Protein AF-A0A971G7R6-F1 (afdb_monomer_lite)

Secondary structure (DSSP, 8-state):
--------GGGSHHHHHHHHHHHHHHHHHHHHTT-HHHHHHHHHHHHHHHTT--TT--HHHHHHHHHHHHHHHHHTSS----HHHHHHHHHHHHHHHHHHHHHHHH-SS---GGGHHHHHTT-------------GGGS--

pLDDT: mean 78.19, std 19.15, range [35.34, 96.12]

Structure (mmCIF, N/CA/C/O backbone):
data_AF-A0A971G7R6-F1
#
_entry.id   AF-A0A971G7R6-F1
#
loop_
_atom_site.group_PDB
_atom_site.id
_atom_site.type_symbol
_atom_site.label_atom_id
_atom_site.label_alt_id
_atom_site.label_comp_id
_atom_site.label_asym_id
_atom_site.label_entity_id
_atom_site.label_seq_id
_atom_site.pdbx_PDB_ins_code
_atom_site.Cartn_x
_atom_site.Cartn_y
_atom_site.Cartn_z
_atom_site.occupancy
_atom_site.B_iso_or_equiv
_atom_site.auth_seq_id
_atom_site.auth_comp_id
_atom_site.auth_asym_id
_atom_site.auth_atom_id
_atom_site.pdbx_PDB_model_num
ATOM 1 N N . MET A 1 1 ? 11.881 54.095 2.673 1.00 38.09 1 MET A N 1
ATOM 2 C CA . MET A 1 1 ? 12.118 53.173 1.547 1.00 38.09 1 MET A CA 1
ATOM 3 C C . MET A 1 1 ? 12.282 51.803 2.174 1.00 38.09 1 MET A C 1
ATOM 5 O O . MET A 1 1 ? 13.371 51.453 2.601 1.00 38.09 1 MET A O 1
ATOM 9 N N . GLU A 1 2 ? 11.153 51.138 2.407 1.00 35.34 2 GLU A N 1
ATOM 10 C CA . GLU A 1 2 ? 11.097 49.816 3.031 1.00 35.34 2 GLU A CA 1
ATOM 11 C C . GLU A 1 2 ? 11.341 48.767 1.947 1.00 35.34 2 GLU A C 1
ATOM 13 O O . GLU A 1 2 ? 10.645 48.747 0.932 1.00 35.34 2 GLU A O 1
ATOM 18 N N . LEU A 1 3 ? 12.357 47.931 2.144 1.00 42.44 3 LEU A N 1
ATOM 19 C CA . LEU A 1 3 ? 12.572 46.731 1.346 1.00 42.44 3 LEU A CA 1
ATOM 20 C C . LEU A 1 3 ? 11.575 45.679 1.838 1.00 42.44 3 LEU A C 1
ATOM 22 O O . LEU A 1 3 ? 11.798 45.048 2.869 1.00 42.44 3 LEU A O 1
ATOM 26 N N . ARG A 1 4 ? 10.454 45.524 1.126 1.00 39.72 4 ARG A N 1
ATOM 27 C CA . ARG A 1 4 ? 9.609 44.336 1.259 1.00 39.72 4 ARG A CA 1
ATOM 28 C C . ARG A 1 4 ? 10.367 43.163 0.651 1.00 39.72 4 ARG A C 1
ATOM 30 O O . ARG A 1 4 ? 10.591 43.128 -0.553 1.00 39.72 4 ARG A O 1
ATOM 37 N N . LEU A 1 5 ? 10.790 42.246 1.512 1.00 45.53 5 LEU A N 1
ATOM 38 C CA . LEU A 1 5 ? 11.120 40.885 1.120 1.00 45.53 5 LEU A CA 1
ATOM 39 C C . LEU A 1 5 ? 9.795 40.204 0.773 1.00 45.53 5 LEU A C 1
ATOM 41 O O . LEU A 1 5 ? 9.022 39.868 1.668 1.00 45.53 5 LEU A O 1
ATOM 45 N N . GLU A 1 6 ? 9.517 40.065 -0.519 1.00 43.91 6 GLU A N 1
ATOM 46 C CA . GLU A 1 6 ? 8.563 39.073 -1.005 1.00 43.91 6 GLU A CA 1
ATOM 47 C C . GLU A 1 6 ? 9.216 37.711 -0.746 1.00 43.91 6 GLU A C 1
ATOM 49 O O . GLU A 1 6 ? 10.177 37.319 -1.404 1.00 43.91 6 GLU A O 1
ATOM 54 N N . HIS A 1 7 ? 8.805 37.074 0.351 1.00 43.09 7 HIS A N 1
ATOM 55 C CA . HIS A 1 7 ? 9.089 35.669 0.595 1.00 43.09 7 HIS A CA 1
ATOM 56 C C . HIS A 1 7 ? 8.144 34.891 -0.320 1.00 43.09 7 HIS A C 1
ATOM 58 O O . HIS A 1 7 ? 6.938 34.865 -0.080 1.00 43.09 7 HIS A O 1
ATOM 64 N N . ASP A 1 8 ? 8.693 34.320 -1.389 1.00 41.25 8 ASP A N 1
ATOM 65 C CA . ASP A 1 8 ? 8.005 33.369 -2.258 1.00 41.25 8 ASP A CA 1
ATOM 66 C C . ASP A 1 8 ? 7.711 32.081 -1.467 1.00 41.25 8 ASP A C 1
ATOM 68 O O . ASP A 1 8 ? 8.463 31.106 -1.517 1.00 41.25 8 ASP A O 1
ATOM 72 N N . GLU A 1 9 ? 6.599 32.068 -0.727 1.00 43.38 9 GLU A N 1
ATOM 73 C CA . GLU A 1 9 ? 6.046 30.866 -0.078 1.00 43.38 9 GLU A CA 1
ATOM 74 C C . GLU A 1 9 ? 5.521 29.823 -1.093 1.00 43.38 9 GLU A C 1
ATOM 76 O O . GLU A 1 9 ? 5.118 28.728 -0.712 1.00 43.38 9 GLU A O 1
ATOM 81 N N . GLU A 1 10 ? 5.567 30.097 -2.402 1.00 40.62 10 GLU A N 1
ATOM 82 C CA . GLU A 1 10 ? 5.058 29.185 -3.440 1.00 40.62 10 GLU A CA 1
ATOM 83 C C . GLU A 1 10 ? 6.016 28.036 -3.820 1.00 40.62 10 GLU A C 1
ATOM 85 O O . GLU A 1 10 ? 5.651 27.168 -4.616 1.00 40.62 10 GLU A O 1
ATOM 90 N N . THR A 1 11 ? 7.226 27.963 -3.251 1.00 40.34 11 THR A N 1
ATOM 91 C CA . THR A 1 11 ? 8.252 27.015 -3.740 1.00 40.34 11 THR A CA 1
ATOM 92 C C . THR A 1 11 ? 8.300 25.667 -2.998 1.00 40.34 11 THR A C 1
ATOM 94 O O . THR A 1 11 ? 8.853 24.705 -3.528 1.00 40.34 11 THR A O 1
ATOM 97 N N . GLU A 1 12 ? 7.700 25.529 -1.810 1.00 43.38 12 GLU A N 1
ATOM 98 C CA . GLU A 1 12 ? 7.816 24.283 -1.018 1.00 43.38 12 GLU A CA 1
ATOM 99 C C . GLU A 1 12 ? 6.734 23.229 -1.310 1.00 43.38 12 GLU A C 1
ATOM 101 O O . GLU A 1 12 ? 6.965 22.035 -1.120 1.00 43.38 12 GLU A O 1
ATOM 106 N N . TRP A 1 13 ? 5.581 23.619 -1.859 1.00 42.72 13 TRP A N 1
ATOM 107 C CA . TRP A 1 13 ? 4.445 22.700 -2.043 1.00 42.72 13 TRP A CA 1
ATOM 108 C C . TRP A 1 13 ? 4.508 21.882 -3.346 1.00 42.72 13 TRP A C 1
ATOM 110 O O . TRP A 1 13 ? 3.858 20.844 -3.473 1.00 42.72 13 TRP A O 1
ATOM 120 N N . GLY A 1 14 ? 5.324 22.302 -4.318 1.00 40.09 14 GLY A N 1
ATOM 121 C CA . GLY A 1 14 ? 5.449 21.627 -5.616 1.00 40.09 14 GLY A CA 1
ATOM 122 C C . GLY A 1 14 ? 6.327 20.370 -5.599 1.00 40.09 14 GLY A C 1
ATOM 123 O O . GLY A 1 14 ? 6.053 19.421 -6.338 1.00 40.09 14 GLY A O 1
ATOM 124 N N . ALA A 1 15 ? 7.354 20.329 -4.742 1.00 44.84 15 ALA A N 1
ATOM 125 C CA . ALA A 1 15 ? 8.364 19.264 -4.738 1.00 44.84 15 ALA A CA 1
ATOM 126 C C . ALA A 1 15 ? 7.853 17.936 -4.147 1.00 44.84 15 ALA A C 1
ATOM 128 O O . ALA A 1 15 ? 8.213 16.864 -4.636 1.00 44.84 15 ALA A O 1
ATOM 129 N N . SER A 1 16 ? 6.962 17.994 -3.150 1.00 54.56 16 SER A N 1
ATOM 130 C CA . SER A 1 16 ? 6.336 16.798 -2.562 1.00 54.56 16 SER A CA 1
ATOM 131 C C . SER A 1 16 ? 5.410 16.083 -3.561 1.00 54.56 16 SER A C 1
ATOM 133 O O . SER A 1 16 ? 5.395 14.854 -3.640 1.00 54.56 16 SER A O 1
ATOM 135 N N . SER A 1 17 ? 4.731 16.844 -4.434 1.00 62.88 17 SER A N 1
ATOM 136 C CA . SER A 1 17 ? 3.746 16.312 -5.392 1.00 62.88 17 SER A CA 1
ATOM 137 C C . SER A 1 17 ? 4.314 15.338 -6.437 1.00 62.88 17 SER A C 1
ATOM 139 O O . SER A 1 17 ? 3.551 14.601 -7.065 1.00 62.88 17 SER A O 1
ATOM 141 N N . GLN A 1 18 ? 5.639 15.310 -6.624 1.00 82.19 18 GLN A N 1
ATOM 142 C CA . GLN A 1 18 ? 6.327 14.443 -7.590 1.00 82.19 18 GLN A CA 1
ATOM 143 C C . GLN A 1 18 ? 7.208 13.376 -6.928 1.00 82.19 18 GLN A C 1
ATOM 145 O O . GLN A 1 18 ? 7.702 12.485 -7.618 1.00 82.19 18 GLN A O 1
ATOM 150 N N . LEU A 1 19 ? 7.384 13.400 -5.601 1.00 89.50 19 LEU A N 1
ATOM 151 C CA . LEU A 1 19 ? 8.269 12.461 -4.905 1.00 89.50 19 LEU A CA 1
ATOM 152 C C . LEU A 1 19 ? 7.852 11.003 -5.137 1.00 89.50 19 LEU A C 1
ATOM 154 O O . LEU A 1 19 ? 8.688 10.158 -5.458 1.00 89.50 19 LEU A O 1
ATOM 158 N N . TRP A 1 20 ? 6.549 10.725 -5.076 1.00 91.81 20 TRP A N 1
ATOM 159 C CA . TRP A 1 20 ? 6.006 9.398 -5.366 1.00 91.81 20 TRP A CA 1
ATOM 160 C C . TRP A 1 20 ? 6.366 8.904 -6.775 1.00 91.81 20 TRP A C 1
ATOM 162 O O . TRP A 1 20 ? 6.553 7.706 -6.971 1.00 91.81 20 TRP A O 1
ATOM 172 N N . GLN A 1 21 ? 6.514 9.802 -7.758 1.00 94.62 21 GLN A N 1
ATOM 173 C CA . GLN A 1 21 ? 6.871 9.432 -9.132 1.00 94.62 21 GLN A CA 1
ATOM 174 C C . GLN A 1 21 ? 8.296 8.893 -9.198 1.00 94.62 21 GLN A C 1
ATOM 176 O O . GLN A 1 21 ? 8.548 7.903 -9.883 1.00 94.62 21 GLN A O 1
ATOM 181 N N . HIS A 1 22 ? 9.223 9.512 -8.465 1.00 94.62 22 HIS A N 1
ATOM 182 C CA . HIS A 1 22 ? 10.606 9.049 -8.390 1.00 94.62 22 HIS A CA 1
ATOM 183 C C . HIS A 1 22 ? 10.704 7.686 -7.704 1.00 94.62 22 HIS A C 1
ATOM 185 O O . HIS A 1 22 ? 11.384 6.794 -8.208 1.00 94.62 22 HIS A O 1
ATOM 191 N N . PHE A 1 23 ? 9.976 7.495 -6.602 1.00 95.00 23 PHE A N 1
ATOM 192 C CA . PHE A 1 23 ? 9.895 6.201 -5.924 1.00 95.00 23 PHE A CA 1
ATOM 193 C C . PHE A 1 23 ? 9.285 5.132 -6.833 1.00 95.00 23 PHE A C 1
ATOM 195 O O . PHE A 1 23 ? 9.838 4.043 -6.955 1.00 95.00 23 PHE A O 1
ATOM 202 N N . TYR A 1 24 ? 8.216 5.464 -7.556 1.00 95.88 24 TYR A N 1
ATOM 203 C CA . TYR A 1 24 ? 7.593 4.554 -8.512 1.00 95.88 24 TYR A CA 1
ATOM 204 C C . TYR A 1 24 ? 8.573 4.140 -9.619 1.00 95.88 24 TYR A C 1
ATOM 206 O O . TYR A 1 24 ? 8.742 2.953 -9.894 1.00 95.88 24 TYR A O 1
ATOM 214 N N . GLN A 1 25 ? 9.283 5.105 -10.213 1.00 95.69 25 GLN A N 1
ATOM 215 C CA . GLN A 1 25 ? 10.294 4.847 -11.243 1.00 95.69 25 GLN A CA 1
ATOM 216 C C . GLN A 1 25 ? 11.435 3.959 -10.727 1.00 95.69 25 GLN A C 1
ATOM 218 O O . GLN A 1 25 ? 11.829 3.017 -11.418 1.00 95.69 25 GLN A O 1
ATOM 223 N N . LEU A 1 26 ? 11.940 4.217 -9.516 1.00 95.56 26 LEU A N 1
ATOM 224 C CA . LEU A 1 26 ? 12.952 3.372 -8.874 1.00 95.56 26 LEU A CA 1
ATOM 225 C C . LEU A 1 26 ? 12.418 1.963 -8.610 1.00 95.56 26 LEU A C 1
ATOM 227 O O . LEU A 1 26 ? 13.103 0.986 -8.905 1.00 95.56 26 LEU A O 1
ATOM 231 N N . GLY A 1 27 ? 11.185 1.847 -8.121 1.00 95.69 27 GLY A N 1
ATOM 232 C CA . GLY A 1 27 ? 10.515 0.571 -7.892 1.00 95.69 27 GLY A CA 1
ATOM 233 C C . GLY A 1 27 ? 10.431 -0.270 -9.162 1.00 95.69 27 GLY A C 1
ATOM 234 O O . GLY A 1 27 ? 10.862 -1.425 -9.168 1.00 95.69 27 GLY A O 1
ATOM 235 N N . CYS A 1 28 ? 9.976 0.327 -10.267 1.00 94.75 28 CYS A N 1
ATOM 236 C CA . CYS A 1 28 ? 9.961 -0.325 -11.576 1.00 94.75 28 CYS A CA 1
ATOM 237 C C . CYS A 1 28 ? 11.369 -0.716 -12.053 1.00 94.75 28 CYS A C 1
ATOM 239 O O . CYS A 1 28 ? 11.551 -1.813 -12.584 1.00 94.75 28 CYS A O 1
ATOM 241 N N . LEU A 1 29 ? 12.370 0.148 -11.849 1.00 95.94 29 LEU A N 1
ATOM 242 C CA . LEU A 1 29 ? 13.754 -0.124 -12.235 1.00 95.94 29 LEU A CA 1
ATOM 243 C C . LEU A 1 29 ? 14.322 -1.333 -11.477 1.00 95.94 29 LEU A C 1
ATOM 245 O O . LEU A 1 29 ? 14.808 -2.270 -12.108 1.00 95.94 29 LEU A O 1
ATOM 249 N N . PHE A 1 30 ? 14.218 -1.362 -10.148 1.00 95.31 30 PHE A N 1
ATOM 250 C CA . PHE A 1 30 ? 14.705 -2.485 -9.341 1.00 95.31 30 PHE A CA 1
ATOM 251 C C . PHE A 1 30 ? 13.941 -3.779 -9.628 1.00 95.31 30 PHE A C 1
ATOM 253 O O . PHE A 1 30 ? 14.558 -4.837 -9.751 1.00 95.31 30 PHE A O 1
ATOM 260 N N . ALA A 1 31 ? 12.623 -3.702 -9.829 1.00 91.44 31 ALA A N 1
ATOM 261 C CA . ALA A 1 31 ? 11.833 -4.854 -10.248 1.00 91.44 31 ALA A CA 1
ATOM 262 C C . ALA A 1 31 ? 12.310 -5.421 -11.597 1.00 91.44 31 ALA A C 1
ATOM 264 O O . ALA A 1 31 ? 12.440 -6.637 -11.743 1.00 91.44 31 ALA A O 1
ATOM 265 N N . SER A 1 32 ? 12.636 -4.548 -12.559 1.00 91.88 32 SER A N 1
ATOM 266 C CA . SER A 1 32 ? 13.186 -4.949 -13.861 1.00 91.88 32 SER A CA 1
ATOM 267 C C . SER A 1 32 ? 14.587 -5.564 -13.760 1.00 91.88 32 SER A C 1
ATOM 269 O O . SER A 1 32 ? 14.935 -6.437 -14.550 1.00 91.88 32 SER A O 1
ATOM 271 N N . ALA A 1 33 ? 15.365 -5.157 -12.754 1.00 93.25 33 ALA A N 1
ATOM 272 C CA . ALA A 1 33 ? 16.684 -5.701 -12.447 1.00 93.25 33 ALA A CA 1
ATOM 273 C C . ALA A 1 33 ? 16.639 -6.988 -11.598 1.00 93.25 33 ALA A C 1
ATOM 275 O O . ALA A 1 33 ? 17.689 -7.486 -11.205 1.00 93.25 33 ALA A O 1
ATOM 276 N N . HIS A 1 34 ? 15.449 -7.530 -11.307 1.00 89.69 34 HIS A N 1
ATOM 277 C CA . HIS A 1 34 ? 15.232 -8.667 -10.400 1.00 89.69 34 HIS A CA 1
ATOM 278 C C . HIS A 1 34 ? 15.658 -8.431 -8.935 1.00 89.69 34 HIS A C 1
ATOM 280 O O . HIS A 1 34 ? 15.704 -9.370 -8.141 1.00 89.69 34 HIS A O 1
ATOM 286 N N . GLU A 1 35 ? 15.863 -7.175 -8.537 1.00 92.69 35 GLU A N 1
ATOM 287 C CA . GLU A 1 35 ? 16.140 -6.760 -7.159 1.00 92.69 35 GLU A CA 1
ATOM 288 C C . GLU A 1 35 ? 14.824 -6.613 -6.378 1.00 92.69 35 GLU A C 1
ATOM 290 O O . GLU A 1 35 ? 14.353 -5.510 -6.082 1.00 92.69 35 GLU A O 1
ATOM 295 N N . MET A 1 36 ? 14.183 -7.749 -6.079 1.00 89.25 36 MET A N 1
ATOM 296 C CA . MET A 1 36 ? 12.802 -7.786 -5.573 1.00 89.25 36 MET A CA 1
ATOM 297 C C . MET A 1 36 ? 12.604 -7.002 -4.270 1.00 89.25 36 MET A C 1
ATOM 299 O O . MET A 1 36 ? 11.603 -6.307 -4.134 1.00 89.25 36 MET A O 1
ATOM 303 N N . GLY A 1 37 ? 13.547 -7.080 -3.325 1.00 92.12 37 GLY A N 1
ATOM 304 C CA . GLY A 1 37 ? 13.420 -6.409 -2.025 1.00 92.12 37 GLY A CA 1
ATOM 305 C C . GLY A 1 37 ? 13.383 -4.882 -2.140 1.00 92.12 37 GLY A C 1
ATOM 306 O O . GLY A 1 37 ? 12.533 -4.228 -1.533 1.00 92.12 37 GLY A O 1
ATOM 307 N N . MET A 1 38 ? 14.262 -4.317 -2.973 1.00 93.81 38 MET A N 1
ATOM 308 C CA . MET A 1 38 ? 14.289 -2.874 -3.230 1.00 93.81 38 MET A CA 1
ATOM 309 C C . MET A 1 38 ? 13.090 -2.450 -4.076 1.00 93.81 38 MET A C 1
ATOM 311 O O . MET A 1 38 ? 12.434 -1.466 -3.748 1.00 93.81 38 MET A O 1
ATOM 315 N N . GLY A 1 39 ? 12.759 -3.216 -5.122 1.00 94.44 39 GLY A N 1
ATOM 316 C CA . GLY A 1 39 ? 11.606 -2.924 -5.973 1.00 94.44 39 GLY A CA 1
ATOM 317 C C . GLY A 1 39 ? 10.299 -2.883 -5.184 1.00 94.44 39 GLY A C 1
ATOM 318 O O . GLY A 1 39 ? 9.504 -1.966 -5.361 1.00 94.44 39 GLY A O 1
ATOM 319 N N . LEU A 1 40 ? 10.106 -3.840 -4.272 1.00 95.19 40 LEU A N 1
ATOM 320 C CA . LEU A 1 40 ? 8.920 -3.929 -3.428 1.00 95.19 40 LEU A CA 1
ATOM 321 C C . LEU A 1 40 ? 8.821 -2.714 -2.503 1.00 95.19 40 LEU A C 1
ATOM 323 O O . LEU A 1 40 ? 7.793 -2.046 -2.485 1.00 95.19 40 LEU A O 1
ATOM 327 N N . THR A 1 41 ? 9.912 -2.400 -1.799 1.00 95.12 41 THR A N 1
ATOM 328 C CA . THR A 1 41 ? 9.995 -1.239 -0.900 1.00 95.12 41 THR A CA 1
ATOM 329 C C . THR A 1 41 ? 9.641 0.056 -1.629 1.00 95.12 41 THR A C 1
ATOM 331 O O . THR A 1 41 ? 8.747 0.778 -1.200 1.00 95.12 41 THR A O 1
ATOM 334 N N . TYR A 1 42 ? 10.277 0.320 -2.773 1.00 96.12 42 TYR A N 1
ATOM 335 C CA . TYR A 1 42 ? 10.055 1.559 -3.517 1.00 96.12 42 TYR A CA 1
ATOM 336 C C . TYR A 1 42 ? 8.653 1.665 -4.120 1.00 96.12 42 TYR A C 1
ATOM 338 O O . TYR A 1 42 ? 8.093 2.758 -4.140 1.00 96.12 42 TYR A O 1
ATOM 346 N N . LEU A 1 43 ? 8.066 0.558 -4.587 1.00 95.44 43 LEU A N 1
ATOM 347 C CA . LEU A 1 43 ? 6.677 0.562 -5.052 1.00 95.44 43 LEU A CA 1
ATOM 348 C C . LEU A 1 43 ? 5.707 0.835 -3.899 1.00 95.44 43 LEU A C 1
ATOM 350 O O . LEU A 1 43 ? 4.814 1.660 -4.052 1.00 95.44 43 LEU A O 1
ATOM 354 N N . ILE A 1 44 ? 5.891 0.192 -2.745 1.00 95.25 44 ILE A N 1
ATOM 355 C CA . ILE A 1 44 ? 5.052 0.429 -1.563 1.00 95.25 44 ILE A CA 1
ATOM 356 C C . ILE A 1 44 ? 5.137 1.894 -1.123 1.00 95.25 44 ILE A C 1
ATOM 358 O O . ILE A 1 44 ? 4.108 2.546 -0.959 1.00 95.25 44 ILE A O 1
ATOM 362 N N . ASP A 1 45 ? 6.350 2.426 -0.977 1.00 93.44 45 ASP A N 1
ATOM 363 C CA . ASP A 1 45 ? 6.552 3.810 -0.554 1.00 93.44 45 ASP A CA 1
ATOM 364 C C . ASP A 1 45 ? 5.993 4.805 -1.583 1.00 93.44 45 ASP A C 1
ATOM 366 O O . ASP A 1 45 ? 5.415 5.819 -1.199 1.00 93.44 45 ASP A O 1
ATOM 370 N N . ALA A 1 46 ? 6.077 4.503 -2.884 1.00 94.62 46 ALA A N 1
ATOM 371 C CA . ALA A 1 46 ? 5.470 5.338 -3.916 1.00 94.62 46 ALA A CA 1
ATOM 372 C C . ALA A 1 46 ? 3.961 5.507 -3.704 1.00 94.62 46 ALA A C 1
ATOM 374 O O . ALA A 1 46 ? 3.464 6.632 -3.726 1.00 94.62 46 ALA A O 1
ATOM 375 N N . PHE A 1 47 ? 3.234 4.410 -3.481 1.00 93.81 47 PHE A N 1
ATOM 376 C CA . PHE A 1 47 ? 1.781 4.467 -3.316 1.00 93.81 47 PHE A CA 1
ATOM 377 C C . PHE A 1 47 ? 1.351 4.996 -1.942 1.00 93.81 47 PHE A C 1
ATOM 379 O O . PHE A 1 47 ? 0.322 5.659 -1.872 1.00 93.81 47 PHE A O 1
ATOM 386 N N . LEU A 1 48 ? 2.163 4.828 -0.890 1.00 91.62 48 LEU A N 1
ATOM 387 C CA . LEU A 1 48 ? 1.958 5.529 0.388 1.00 91.62 48 LEU A CA 1
ATOM 388 C C . LEU A 1 48 ? 2.046 7.050 0.221 1.00 91.62 48 LEU A C 1
ATOM 390 O O . LEU A 1 48 ? 1.122 7.774 0.581 1.00 91.62 48 LEU A O 1
ATOM 394 N N . ILE A 1 49 ? 3.147 7.536 -0.363 1.00 90.31 49 ILE A N 1
ATOM 395 C CA . ILE A 1 49 ? 3.376 8.975 -0.566 1.00 90.31 49 ILE A CA 1
ATOM 396 C C . ILE A 1 49 ? 2.283 9.554 -1.470 1.00 90.31 49 ILE A C 1
ATOM 398 O O . ILE A 1 49 ? 1.749 10.628 -1.201 1.00 90.31 49 ILE A O 1
ATOM 402 N N . ARG A 1 50 ? 1.928 8.831 -2.539 1.00 90.62 50 ARG A N 1
ATOM 403 C CA . ARG A 1 50 ? 0.888 9.240 -3.488 1.00 90.62 50 ARG A CA 1
ATOM 404 C C . ARG A 1 50 ? -0.496 9.330 -2.848 1.00 90.62 50 ARG A C 1
ATOM 406 O O . ARG A 1 50 ? -1.236 10.246 -3.190 1.00 90.62 50 ARG A O 1
ATOM 413 N N . GLY A 1 51 ? -0.824 8.413 -1.939 1.00 87.06 51 GLY A N 1
ATOM 414 C CA . GLY A 1 51 ? -2.083 8.396 -1.193 1.00 87.06 51 GLY A CA 1
ATOM 415 C C . GLY A 1 51 ? -2.235 9.535 -0.184 1.00 87.06 51 GLY A C 1
ATOM 416 O O . GLY A 1 51 ? -3.279 9.642 0.453 1.00 87.06 51 GLY A O 1
ATOM 417 N N . GLY A 1 52 ? -1.218 10.392 -0.036 1.00 79.19 52 GLY A N 1
ATOM 418 C CA . GLY A 1 52 ? -1.298 11.573 0.812 1.00 79.19 52 GLY A CA 1
ATOM 419 C C . GLY A 1 52 ? -1.285 11.237 2.298 1.00 79.19 52 GLY A C 1
ATOM 420 O O . GLY A 1 52 ? -2.012 11.865 3.057 1.00 79.19 52 GLY A O 1
ATOM 421 N N . THR A 1 53 ? -0.476 10.264 2.743 1.00 64.44 53 THR A N 1
ATOM 422 C CA . THR A 1 53 ? -0.167 10.144 4.179 1.00 64.44 53 THR A CA 1
ATOM 423 C C . THR A 1 53 ? 0.511 11.432 4.653 1.00 64.44 53 THR A C 1
ATOM 425 O O . THR A 1 53 ? 1.720 11.596 4.495 1.00 64.44 53 THR A O 1
ATOM 428 N N . GLU A 1 54 ? -0.291 12.363 5.171 1.00 54.12 54 GLU A N 1
ATOM 429 C CA . GLU A 1 54 ? 0.146 13.649 5.711 1.00 54.12 54 GLU A CA 1
ATOM 430 C C . GLU A 1 54 ? 0.954 13.476 7.009 1.00 54.12 54 GLU A C 1
ATOM 432 O O . GLU A 1 54 ? 0.924 12.434 7.674 1.00 54.12 54 GLU A O 1
ATOM 437 N N . GLU A 1 55 ? 1.693 14.518 7.387 1.00 43.59 55 GLU A N 1
ATOM 438 C CA . GLU A 1 55 ? 2.402 14.593 8.664 1.00 43.59 55 GLU A CA 1
ATOM 439 C C . GLU A 1 55 ? 1.421 14.402 9.838 1.00 43.59 55 GLU A C 1
ATOM 441 O O . GLU A 1 55 ? 0.493 15.182 10.028 1.00 43.59 55 GLU A O 1
ATOM 446 N N . GLY A 1 56 ? 1.619 13.338 10.628 1.00 53.66 56 GLY A N 1
ATOM 447 C CA . GLY A 1 56 ? 0.666 12.880 11.654 1.00 53.66 56 GLY A CA 1
ATOM 448 C C . GLY A 1 56 ? -0.042 11.565 11.312 1.00 53.66 56 GLY A C 1
ATOM 449 O O . GLY A 1 56 ? -0.895 11.124 12.081 1.00 53.66 56 GLY A O 1
ATOM 450 N N . ALA A 1 57 ? 0.326 10.943 10.186 1.00 60.44 57 ALA A N 1
ATOM 451 C CA . ALA A 1 57 ? -0.223 9.689 9.695 1.00 60.44 57 ALA A CA 1
ATOM 452 C C . ALA A 1 57 ? -0.353 8.603 10.772 1.00 60.44 57 ALA A C 1
ATOM 454 O O . ALA A 1 57 ? 0.580 8.292 11.517 1.00 60.44 57 ALA A O 1
ATOM 455 N N . ASP A 1 58 ? -1.535 7.997 10.776 1.00 81.19 58 ASP A N 1
ATOM 456 C CA . ASP A 1 58 ? -1.867 6.794 11.515 1.00 81.19 58 ASP A CA 1
ATOM 457 C C . ASP A 1 58 ? -0.830 5.690 11.224 1.00 81.19 58 ASP A C 1
ATOM 459 O O . ASP A 1 58 ? -0.772 5.122 10.129 1.00 81.19 58 ASP A O 1
ATOM 463 N N . LEU A 1 59 ? 0.030 5.414 12.210 1.00 84.75 59 LEU A N 1
ATOM 464 C CA . LEU A 1 59 ? 1.076 4.395 12.100 1.00 84.75 59 LEU A CA 1
ATOM 465 C C . LEU A 1 59 ? 0.479 3.000 11.883 1.00 84.75 59 LEU A C 1
ATOM 467 O O . LEU A 1 59 ? 1.105 2.172 11.221 1.00 84.75 59 LEU A O 1
ATOM 471 N N . GLU A 1 60 ? -0.727 2.746 12.400 1.00 86.69 60 GLU A N 1
ATOM 472 C CA . GLU A 1 60 ? -1.429 1.478 12.206 1.00 86.69 60 GLU A CA 1
ATOM 473 C C . GLU A 1 60 ? -1.858 1.325 10.743 1.00 86.69 60 GLU A C 1
ATOM 475 O O . GLU A 1 60 ? -1.691 0.243 10.176 1.00 86.69 60 GLU A O 1
ATOM 480 N N . TRP A 1 61 ? -2.307 2.409 10.098 1.00 89.81 61 TRP A N 1
ATOM 481 C CA . TRP A 1 61 ? -2.568 2.406 8.658 1.00 89.81 61 TRP A CA 1
ATOM 482 C C . TRP A 1 61 ? -1.301 2.125 7.860 1.00 89.81 61 TRP A C 1
ATOM 484 O O . TRP A 1 61 ? -1.317 1.261 6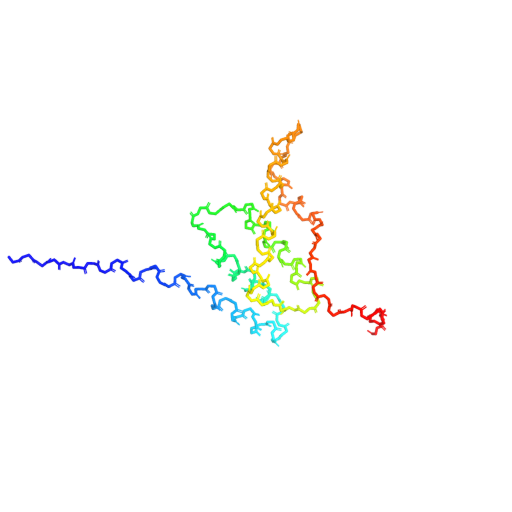.986 1.00 89.81 61 TRP A O 1
ATOM 494 N N . ILE A 1 62 ? -0.208 2.838 8.140 1.00 90.44 62 ILE A N 1
ATOM 495 C CA . ILE A 1 62 ? 1.039 2.661 7.386 1.00 90.44 62 ILE A CA 1
ATOM 496 C C . ILE A 1 62 ? 1.493 1.199 7.470 1.00 90.44 62 ILE A C 1
ATOM 498 O O . ILE A 1 62 ? 1.819 0.592 6.449 1.00 90.44 62 ILE A O 1
ATOM 502 N N . ASP A 1 63 ? 1.467 0.608 8.664 1.00 89.69 63 ASP A N 1
ATOM 503 C CA . ASP A 1 63 ? 1.834 -0.793 8.862 1.00 89.69 63 ASP A CA 1
ATOM 504 C C . ASP A 1 63 ? 0.872 -1.761 8.163 1.00 89.69 63 ASP A C 1
ATOM 506 O O . ASP A 1 63 ? 1.325 -2.737 7.552 1.00 89.69 63 ASP A O 1
ATOM 510 N N . PHE A 1 64 ? -0.437 -1.501 8.220 1.00 91.19 64 PHE A N 1
ATOM 511 C CA . PHE A 1 64 ? -1.444 -2.283 7.506 1.00 91.19 64 PHE A CA 1
ATOM 512 C C . PHE A 1 64 ? -1.212 -2.227 5.993 1.00 91.19 64 PHE A C 1
ATOM 514 O O . PHE A 1 64 ? -1.041 -3.272 5.361 1.00 91.19 64 PHE A O 1
ATOM 521 N N . PHE A 1 65 ? -1.119 -1.024 5.420 1.00 93.00 65 PHE A N 1
ATOM 522 C CA . PHE A 1 65 ? -0.919 -0.814 3.991 1.00 93.00 65 PHE A CA 1
ATOM 523 C C . PHE A 1 65 ? 0.355 -1.498 3.512 1.00 93.00 65 PHE A C 1
ATOM 525 O O . PHE A 1 65 ? 0.314 -2.270 2.560 1.00 93.00 65 PHE A O 1
ATOM 532 N N . ARG A 1 66 ? 1.489 -1.282 4.192 1.00 92.81 66 ARG A N 1
ATOM 533 C CA . ARG A 1 66 ? 2.774 -1.882 3.799 1.00 92.81 66 ARG A CA 1
ATOM 534 C C . ARG A 1 66 ? 2.690 -3.398 3.714 1.00 92.81 66 ARG A C 1
ATOM 536 O O . ARG A 1 66 ? 3.193 -3.984 2.759 1.00 92.81 66 ARG A O 1
ATOM 543 N N . ARG A 1 67 ? 2.050 -4.039 4.694 1.00 92.00 67 ARG A N 1
ATOM 544 C CA . ARG A 1 67 ? 1.891 -5.500 4.728 1.00 92.00 67 ARG A CA 1
ATOM 545 C C . ARG A 1 67 ? 0.962 -5.982 3.628 1.00 92.00 67 ARG A C 1
ATOM 547 O O . ARG A 1 67 ? 1.335 -6.867 2.865 1.00 92.00 67 ARG A O 1
ATOM 554 N N . GLN A 1 68 ? -0.225 -5.396 3.542 1.00 93.50 68 GLN A N 1
ATOM 555 C CA . GLN A 1 68 ? -1.262 -5.850 2.626 1.00 93.50 68 GLN A CA 1
ATOM 556 C C . GLN A 1 68 ? -0.891 -5.563 1.170 1.00 93.50 68 GLN A C 1
ATOM 558 O O . GLN A 1 68 ? -1.027 -6.431 0.312 1.00 93.50 68 GLN A O 1
ATOM 563 N N . PHE A 1 69 ? -0.289 -4.410 0.891 1.00 93.88 69 PHE A N 1
ATOM 564 C CA . PHE A 1 69 ? 0.220 -4.085 -0.435 1.00 93.88 69 PHE A CA 1
ATOM 565 C C . PHE A 1 69 ? 1.458 -4.916 -0.810 1.00 93.88 69 PHE A C 1
ATOM 567 O O . PHE A 1 69 ? 1.631 -5.271 -1.974 1.00 93.88 69 PHE A O 1
ATOM 574 N N . ALA A 1 70 ? 2.299 -5.310 0.154 1.00 93.06 70 ALA A N 1
ATOM 575 C CA . ALA A 1 70 ? 3.366 -6.278 -0.106 1.00 93.06 70 ALA A CA 1
ATOM 576 C C . ALA A 1 70 ? 2.809 -7.661 -0.467 1.00 93.06 70 ALA A C 1
ATOM 578 O O . ALA A 1 70 ? 3.268 -8.268 -1.436 1.00 93.06 70 ALA A O 1
ATOM 579 N N . ILE A 1 71 ? 1.814 -8.147 0.288 1.00 92.12 71 ILE A N 1
ATOM 580 C CA . ILE A 1 71 ? 1.093 -9.388 -0.024 1.00 92.12 71 ILE A CA 1
ATOM 581 C C . ILE A 1 71 ? 0.520 -9.284 -1.432 1.00 92.12 71 ILE A C 1
ATOM 583 O O . ILE A 1 71 ? 0.767 -10.197 -2.220 1.00 92.12 71 ILE A O 1
ATOM 587 N N . TYR A 1 72 ? -0.122 -8.150 -1.756 1.00 92.56 72 TYR A N 1
ATOM 588 C CA . TYR A 1 72 ? -0.585 -7.813 -3.098 1.00 92.56 72 TYR A CA 1
ATOM 589 C C . TYR A 1 72 ? 0.543 -8.013 -4.138 1.00 92.56 72 TYR A C 1
ATOM 591 O O . TYR A 1 72 ? 0.600 -8.961 -4.917 1.00 92.56 72 TYR A O 1
ATOM 599 N N . LEU A 1 73 ? 1.563 -7.171 -4.113 1.00 91.94 73 LEU A N 1
ATOM 600 C CA . LEU A 1 73 ? 2.611 -7.196 -5.134 1.00 91.94 73 LEU A CA 1
ATOM 601 C C . LEU A 1 73 ? 3.313 -8.563 -5.285 1.00 91.94 73 LEU A C 1
ATOM 603 O O . LEU A 1 73 ? 3.665 -8.950 -6.402 1.00 91.94 73 LEU A O 1
ATOM 607 N N . MET A 1 74 ? 3.474 -9.325 -4.199 1.00 90.38 74 MET A N 1
ATOM 608 C CA . MET A 1 74 ? 4.051 -10.673 -4.243 1.00 90.38 74 MET A CA 1
ATOM 609 C C . MET A 1 74 ? 3.094 -11.732 -4.813 1.00 90.38 74 MET A C 1
ATOM 611 O O . MET A 1 74 ? 3.534 -12.615 -5.554 1.00 90.38 74 MET A O 1
ATOM 615 N N . GLY A 1 75 ? 1.796 -11.658 -4.506 1.00 88.12 75 GLY A N 1
ATOM 616 C CA . GLY A 1 75 ? 0.801 -12.640 -4.950 1.00 88.12 75 GLY A CA 1
ATOM 617 C C . GLY A 1 75 ? 0.591 -12.669 -6.468 1.00 88.12 75 GLY A C 1
ATOM 618 O O . GLY A 1 75 ? 0.268 -13.725 -7.020 1.00 88.12 75 GLY A O 1
ATOM 619 N N . LYS A 1 76 ? 0.889 -11.562 -7.165 1.00 85.00 76 LYS A N 1
ATOM 620 C CA . LYS A 1 76 ? 0.860 -11.468 -8.637 1.00 85.00 76 LYS A CA 1
ATOM 621 C C . LYS A 1 76 ? 1.901 -12.341 -9.346 1.00 85.00 76 LYS A C 1
ATOM 623 O O . LYS A 1 76 ? 1.797 -12.565 -10.549 1.00 85.00 76 LYS A O 1
ATOM 628 N N . GLY A 1 77 ? 2.954 -12.784 -8.656 1.00 76.44 77 GLY A N 1
ATOM 629 C CA . GLY A 1 77 ? 4.056 -13.556 -9.249 1.00 76.44 77 GLY A CA 1
ATOM 630 C C . GLY A 1 77 ? 4.993 -12.759 -10.173 1.00 76.44 77 GLY A C 1
ATOM 631 O O . GLY A 1 77 ? 6.028 -13.277 -10.592 1.00 76.44 77 GLY A O 1
ATOM 632 N N . ARG A 1 78 ? 4.674 -11.495 -10.476 1.00 81.25 78 ARG A N 1
ATOM 633 C CA . ARG A 1 78 ? 5.570 -10.517 -11.103 1.00 81.25 78 ARG A CA 1
ATOM 634 C C . ARG A 1 78 ? 5.448 -9.202 -10.349 1.00 81.25 78 ARG A C 1
ATOM 636 O O . ARG A 1 78 ? 4.341 -8.726 -10.121 1.00 81.25 78 ARG A O 1
ATOM 643 N N . LEU A 1 79 ? 6.589 -8.605 -10.017 1.00 86.19 79 LEU A N 1
ATOM 644 C CA . LEU A 1 79 ? 6.644 -7.319 -9.334 1.00 86.19 79 LEU A CA 1
ATOM 645 C C . LEU A 1 79 ? 6.386 -6.188 -10.336 1.00 86.19 79 LEU A C 1
ATOM 647 O O . LEU A 1 79 ? 7.301 -5.534 -10.828 1.00 86.19 79 LEU A O 1
ATOM 651 N N . ASN A 1 80 ? 5.122 -6.014 -10.701 1.00 85.19 80 ASN A N 1
ATOM 652 C CA . ASN A 1 80 ? 4.651 -4.915 -11.525 1.00 85.19 80 ASN A CA 1
ATOM 653 C C . ASN A 1 80 ? 3.354 -4.357 -10.939 1.00 85.19 80 ASN A C 1
ATOM 655 O O . ASN A 1 80 ? 2.556 -5.082 -10.350 1.00 85.19 80 ASN A O 1
ATOM 659 N N . CYS A 1 81 ? 3.151 -3.057 -11.088 1.00 90.12 81 CYS A N 1
ATOM 660 C CA . CYS A 1 81 ? 1.927 -2.392 -10.676 1.00 90.12 81 CYS A CA 1
ATOM 661 C C . CYS A 1 81 ? 1.816 -1.121 -11.498 1.00 90.12 81 CYS A C 1
ATOM 663 O O . CYS A 1 81 ? 2.760 -0.334 -11.512 1.00 90.12 81 CYS A O 1
ATOM 665 N N . SER A 1 82 ? 0.721 -0.953 -12.236 1.00 93.44 82 SER A N 1
ATOM 666 C CA . SER A 1 82 ? 0.465 0.329 -12.899 1.00 93.44 82 SER A CA 1
ATOM 667 C C . SER A 1 82 ? -0.010 1.372 -11.885 1.00 93.44 82 SER A C 1
ATOM 669 O O . SER A 1 82 ? -0.468 1.018 -10.804 1.00 93.44 82 SER A O 1
ATOM 671 N N . ILE A 1 83 ? 0.047 2.659 -12.236 1.00 94.06 83 ILE A N 1
ATOM 672 C CA . ILE A 1 83 ? -0.439 3.731 -11.350 1.00 94.06 83 ILE A CA 1
ATOM 673 C C . ILE A 1 83 ? -1.927 3.537 -11.023 1.00 94.06 83 ILE A C 1
ATOM 675 O O . ILE A 1 83 ? -2.288 3.507 -9.857 1.00 94.06 83 ILE A O 1
ATOM 679 N N . CYS A 1 84 ? -2.778 3.331 -12.034 1.00 92.94 84 CYS A N 1
ATOM 680 C CA . CYS A 1 84 ? -4.216 3.132 -11.818 1.00 92.94 84 CYS A CA 1
ATOM 681 C C . CYS A 1 84 ? -4.517 1.888 -10.977 1.00 92.94 84 CYS A C 1
ATOM 683 O O . CYS A 1 84 ? -5.442 1.888 -10.175 1.00 92.94 84 CYS A O 1
ATOM 685 N N . GLU A 1 85 ? -3.743 0.823 -11.177 1.00 93.31 85 GLU A N 1
ATOM 686 C CA . GLU A 1 85 ? -3.871 -0.398 -10.389 1.00 93.31 85 GLU A CA 1
ATOM 687 C C . GLU A 1 85 ? -3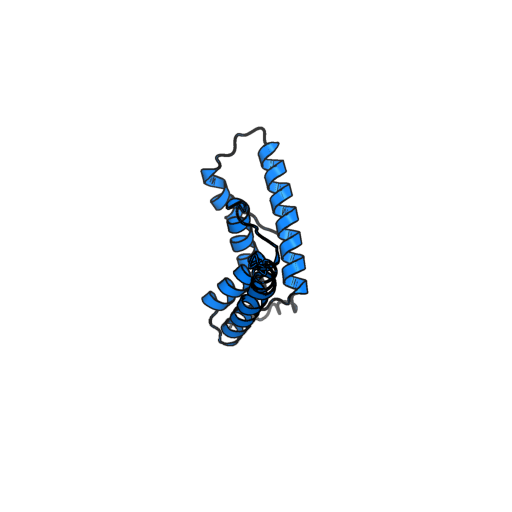.486 -0.160 -8.929 1.00 93.31 85 GLU A C 1
ATOM 689 O O . GLU A 1 85 ? -4.220 -0.565 -8.035 1.00 9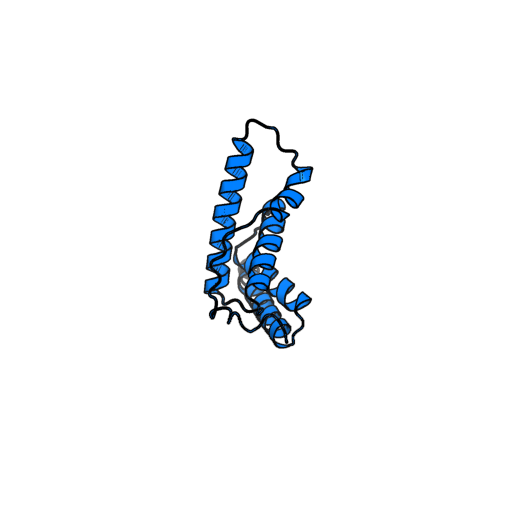3.31 85 GLU A O 1
ATOM 694 N N . GLY A 1 86 ? -2.358 0.501 -8.676 1.00 93.56 86 GLY A N 1
ATOM 695 C CA . GLY A 1 86 ? -1.935 0.780 -7.311 1.00 93.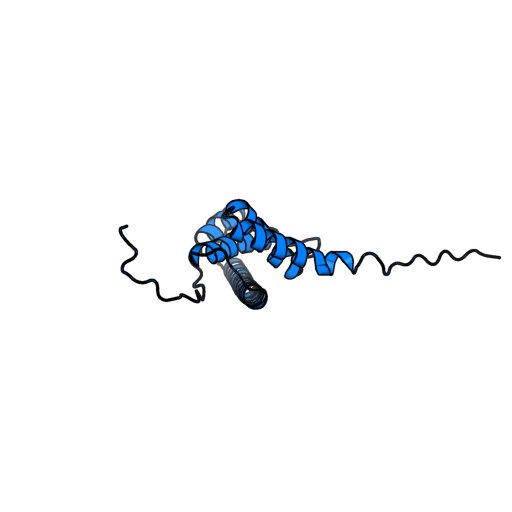56 86 GLY A CA 1
ATOM 696 C C . GLY A 1 86 ? -2.866 1.756 -6.597 1.00 93.56 86 GLY A C 1
ATOM 697 O O . GLY A 1 86 ? -3.127 1.540 -5.421 1.00 93.56 86 GLY A O 1
ATOM 698 N N . ASP A 1 87 ? -3.439 2.737 -7.302 1.00 93.44 87 ASP A N 1
ATOM 699 C CA . ASP A 1 87 ? -4.482 3.622 -6.760 1.00 93.44 87 ASP A CA 1
ATOM 700 C C . ASP A 1 87 ? -5.738 2.817 -6.381 1.00 93.44 87 ASP A C 1
ATOM 702 O O . ASP A 1 87 ? -6.222 2.914 -5.259 1.00 93.44 87 ASP A O 1
ATOM 706 N N . MET A 1 88 ? -6.207 1.931 -7.267 1.00 94.31 88 MET A N 1
ATOM 707 C CA . MET A 1 88 ? -7.358 1.062 -6.995 1.00 94.31 88 MET A CA 1
ATOM 708 C C . MET A 1 88 ? -7.137 0.170 -5.765 1.00 94.31 88 MET A C 1
ATOM 710 O O . MET A 1 88 ? -8.035 0.002 -4.943 1.00 94.31 88 MET A O 1
ATOM 714 N N . ILE A 1 89 ? -5.953 -0.432 -5.640 1.00 94.50 89 ILE A N 1
ATOM 715 C CA . ILE A 1 89 ? -5.635 -1.272 -4.482 1.00 94.50 89 ILE A CA 1
ATOM 716 C C . ILE A 1 89 ? -5.450 -0.419 -3.227 1.00 94.50 89 ILE A C 1
ATOM 718 O O . ILE A 1 89 ? -5.842 -0.853 -2.150 1.00 94.50 89 ILE A O 1
ATOM 722 N N . HIS A 1 90 ? -4.887 0.783 -3.339 1.00 93.25 90 HIS A N 1
ATOM 723 C CA . HIS A 1 90 ? -4.783 1.705 -2.214 1.00 93.25 90 HIS A CA 1
ATOM 724 C C . HIS A 1 90 ? -6.164 2.045 -1.646 1.00 93.25 90 HIS A C 1
ATOM 726 O O . HIS A 1 90 ? -6.352 1.943 -0.434 1.00 93.25 90 HIS A O 1
ATOM 732 N N . ASP A 1 91 ? -7.131 2.360 -2.508 1.00 92.56 91 ASP A N 1
ATOM 733 C CA . ASP A 1 91 ? -8.514 2.635 -2.110 1.00 92.56 91 ASP A CA 1
ATOM 734 C C . ASP A 1 91 ? -9.176 1.399 -1.481 1.00 92.56 91 ASP A C 1
ATOM 736 O O . ASP A 1 91 ? -9.740 1.488 -0.395 1.00 92.56 91 ASP A O 1
ATOM 740 N N . LEU A 1 92 ? -9.007 0.213 -2.079 1.00 94.31 92 LEU A N 1
ATOM 741 C CA . LEU A 1 92 ? -9.494 -1.046 -1.495 1.00 94.31 92 LEU A CA 1
ATOM 742 C C . LEU A 1 92 ? -8.936 -1.273 -0.084 1.00 94.31 92 LEU A C 1
ATOM 744 O O . LEU A 1 92 ? -9.667 -1.650 0.830 1.00 94.31 92 LEU A O 1
ATOM 748 N N . LEU A 1 93 ? -7.635 -1.045 0.108 1.00 93.69 93 LEU A N 1
ATOM 749 C CA . LEU A 1 93 ? -6.989 -1.185 1.411 1.00 93.69 93 LEU A CA 1
ATOM 750 C C . LEU A 1 93 ? -7.454 -0.115 2.402 1.00 93.69 93 LEU A C 1
ATOM 752 O O . LEU A 1 93 ? -7.494 -0.380 3.603 1.00 93.69 93 LEU A O 1
ATOM 756 N N . ARG A 1 94 ? -7.786 1.086 1.924 1.00 92.88 94 ARG A N 1
ATOM 757 C CA . ARG A 1 94 ? -8.342 2.165 2.741 1.00 92.88 94 ARG A CA 1
ATOM 758 C C . ARG A 1 94 ? -9.709 1.774 3.291 1.00 92.88 94 ARG A C 1
ATOM 760 O O . ARG A 1 94 ? -9.859 1.759 4.511 1.00 92.88 94 ARG A O 1
ATOM 767 N N . ASP A 1 95 ? -10.621 1.368 2.416 1.00 92.31 95 ASP A N 1
ATOM 768 C CA . ASP A 1 95 ? -11.974 0.938 2.780 1.00 92.31 95 ASP A CA 1
ATOM 769 C C . ASP A 1 95 ? -11.943 -0.229 3.777 1.00 92.31 95 ASP A C 1
ATOM 771 O O . ASP A 1 95 ? -12.660 -0.247 4.779 1.00 92.31 95 ASP A O 1
ATOM 775 N N . GLU A 1 96 ? -11.070 -1.203 3.525 1.00 92.31 96 GLU A N 1
ATOM 776 C CA . GLU A 1 96 ? -10.906 -2.373 4.380 1.00 92.31 96 GLU A CA 1
ATOM 777 C C . GLU A 1 96 ? -10.377 -2.004 5.770 1.00 92.31 96 GLU A C 1
ATOM 779 O O . GLU A 1 96 ? -10.902 -2.462 6.786 1.00 92.31 96 GLU A O 1
ATOM 784 N N . TYR A 1 97 ? -9.354 -1.150 5.823 1.00 91.56 97 TYR A N 1
ATOM 785 C CA . TYR A 1 97 ? -8.782 -0.672 7.075 1.00 91.56 97 TYR A CA 1
ATOM 786 C C . TYR A 1 97 ? -9.822 0.063 7.924 1.00 91.56 97 TYR A C 1
ATOM 788 O O . TYR A 1 97 ? -9.951 -0.210 9.117 1.00 91.56 97 TYR A O 1
ATOM 796 N N . GLU A 1 98 ? -10.589 0.964 7.314 1.00 91.12 98 GLU A N 1
ATOM 797 C CA . GLU A 1 98 ? -11.636 1.717 8.005 1.00 91.12 98 GLU A CA 1
ATOM 798 C C . GLU A 1 98 ? -12.744 0.797 8.524 1.00 91.12 98 GLU A C 1
ATOM 800 O O . GLU A 1 98 ? -13.143 0.920 9.684 1.00 91.12 98 GLU A O 1
ATOM 805 N N . ARG A 1 99 ? -13.176 -0.189 7.723 1.00 90.38 99 ARG A N 1
ATOM 806 C CA . ARG A 1 99 ? -14.142 -1.204 8.167 1.00 90.38 99 ARG A CA 1
ATOM 807 C C . ARG A 1 99 ? -13.641 -1.956 9.397 1.00 90.38 99 ARG A C 1
ATOM 809 O O . ARG A 1 99 ? -14.365 -2.074 10.382 1.00 90.38 99 ARG A O 1
ATOM 816 N N . ILE A 1 100 ? -12.395 -2.419 9.362 1.00 88.94 100 ILE A N 1
ATOM 817 C CA . ILE A 1 100 ? -11.771 -3.137 10.476 1.00 88.94 100 ILE A CA 1
ATOM 818 C C . ILE A 1 100 ? -11.709 -2.268 11.738 1.00 88.94 100 ILE A C 1
ATOM 820 O O . ILE A 1 100 ? -11.968 -2.757 12.838 1.00 88.94 100 ILE A O 1
ATOM 824 N N . LYS A 1 101 ? -11.371 -0.981 11.607 1.00 87.69 101 LYS A N 1
ATOM 825 C CA . LYS A 1 101 ? -11.324 -0.057 12.749 1.00 87.69 101 LYS A CA 1
ATOM 826 C C . LYS A 1 101 ? -12.699 0.110 13.391 1.00 87.69 101 LYS A C 1
ATOM 828 O O . LYS A 1 101 ? -12.784 0.028 14.613 1.00 87.69 101 LYS A O 1
ATOM 833 N N . VAL A 1 102 ? -13.754 0.248 12.589 1.00 89.12 102 VAL A N 1
ATOM 834 C CA . VAL A 1 102 ? -15.137 0.298 13.090 1.00 89.12 102 VAL A CA 1
ATOM 835 C C . VAL A 1 102 ? -15.508 -1.002 13.810 1.00 89.12 102 VAL A C 1
ATOM 837 O O . VAL A 1 102 ? -15.985 -0.956 14.939 1.00 89.12 102 VAL A O 1
ATOM 840 N N . GLU A 1 103 ? -15.220 -2.166 13.222 1.00 86.94 103 GLU A N 1
ATOM 841 C CA . GLU A 1 103 ? -15.506 -3.468 13.848 1.00 86.94 103 GLU A CA 1
ATOM 842 C C . GLU A 1 103 ? -14.782 -3.653 15.194 1.00 86.94 103 GLU A C 1
ATOM 844 O O . GLU A 1 103 ? -15.334 -4.227 16.134 1.00 86.94 103 GLU A O 1
ATOM 849 N N . LEU A 1 104 ? -13.549 -3.154 15.311 1.00 85.31 104 LEU A N 1
ATOM 850 C CA . LEU A 1 104 ? -12.784 -3.186 16.558 1.00 85.31 104 LEU A CA 1
ATOM 851 C C . LEU A 1 104 ? -13.358 -2.252 17.627 1.00 85.31 104 LEU A C 1
ATOM 853 O O . LEU A 1 104 ? -13.332 -2.599 18.807 1.00 85.31 104 LEU A O 1
ATOM 857 N N . GLU A 1 105 ? -13.856 -1.081 17.232 1.00 85.31 105 GLU A N 1
ATOM 858 C CA . GLU A 1 105 ? -14.506 -0.129 18.138 1.00 85.31 105 GLU A CA 1
ATOM 859 C C . GLU A 1 105 ? -15.869 -0.641 18.626 1.00 85.31 105 GLU A C 1
ATOM 861 O O . GLU A 1 105 ? -16.229 -0.426 19.784 1.00 85.31 105 GLU A O 1
ATOM 866 N N . GLU A 1 106 ? -16.603 -1.355 17.771 1.00 86.69 106 GLU A N 1
ATOM 867 C CA . GLU A 1 106 ? -17.899 -1.966 18.092 1.00 86.69 106 GLU A CA 1
ATOM 868 C C . GLU A 1 106 ? -17.778 -3.322 18.812 1.00 86.69 106 GLU A C 1
ATOM 870 O O . GLU A 1 106 ? -18.766 -3.842 19.336 1.00 86.69 106 GLU A O 1
ATOM 875 N N . SER A 1 107 ? -16.577 -3.903 18.872 1.00 81.06 107 SER A N 1
ATOM 876 C CA . SER A 1 107 ? -16.331 -5.186 19.530 1.00 81.06 107 SER A CA 1
ATOM 877 C C . SER A 1 107 ? -16.606 -5.113 21.036 1.00 81.06 107 SER A C 1
ATOM 879 O O . SER A 1 107 ? -15.987 -4.351 21.778 1.00 81.06 107 SER A O 1
ATOM 881 N N . GLU A 1 108 ? -17.468 -6.006 21.529 1.00 76.44 108 GLU A N 1
ATOM 882 C CA . GLU A 1 108 ? -17.728 -6.173 22.968 1.00 76.44 108 GLU A CA 1
ATOM 883 C C . GLU A 1 108 ? -16.505 -6.701 23.743 1.00 76.44 108 GLU A C 1
ATOM 885 O O . GLU A 1 108 ? -16.454 -6.631 24.974 1.00 76.44 108 GLU A O 1
ATOM 890 N N . LEU A 1 109 ? -15.515 -7.252 23.032 1.00 74.69 109 LEU A N 1
ATOM 891 C CA . LEU A 1 109 ? -14.267 -7.735 23.608 1.00 74.69 109 LEU A CA 1
ATOM 892 C C . LEU A 1 109 ? -13.180 -6.662 23.471 1.00 74.69 109 LEU A C 1
ATOM 894 O O . LEU A 1 109 ? -12.897 -6.243 22.345 1.00 74.69 109 LEU A O 1
ATOM 898 N N . PRO A 1 110 ? -12.519 -6.258 24.574 1.00 66.38 110 PRO A N 1
ATOM 899 C CA . PRO A 1 110 ? -11.430 -5.297 24.509 1.00 66.38 110 PRO A CA 1
ATOM 900 C C . PRO A 1 110 ? -10.261 -5.908 23.734 1.00 66.38 110 PRO A C 1
ATOM 902 O O . PRO A 1 110 ? -9.610 -6.848 24.199 1.00 66.38 110 PRO A O 1
ATOM 905 N N . PHE A 1 111 ? -10.000 -5.378 22.542 1.00 69.81 111 PHE A N 1
ATOM 906 C CA . PHE A 1 111 ? -8.869 -5.797 21.729 1.00 69.81 111 PHE A CA 1
ATOM 907 C C . PHE A 1 111 ? -7.606 -5.072 22.198 1.00 69.81 111 PHE A C 1
ATOM 909 O O . PHE A 1 111 ? -7.547 -3.842 22.224 1.00 69.81 111 PHE A O 1
ATOM 916 N N . ALA A 1 112 ? -6.582 -5.826 22.595 1.00 73.12 112 ALA A N 1
ATOM 917 C CA . ALA A 1 112 ? -5.317 -5.238 23.011 1.00 73.12 112 ALA A CA 1
ATOM 918 C C . ALA A 1 112 ? -4.584 -4.678 21.779 1.00 73.12 112 ALA A C 1
ATOM 920 O O . ALA A 1 112 ? -4.236 -5.422 20.859 1.00 73.12 112 ALA A O 1
ATOM 921 N N . THR A 1 113 ? -4.332 -3.369 21.763 1.00 68.12 113 THR A N 1
ATOM 922 C CA . THR A 1 113 ? -3.686 -2.658 20.642 1.00 68.12 113 THR A CA 1
ATOM 923 C C . THR A 1 113 ? -2.307 -3.227 20.291 1.00 68.12 113 THR A C 1
ATOM 925 O O . THR A 1 113 ? -1.927 -3.276 19.125 1.00 68.12 113 THR A O 1
ATOM 928 N N . GLU A 1 114 ? -1.596 -3.786 21.273 1.00 69.88 114 GLU A N 1
ATOM 929 C CA . GLU A 1 114 ? -0.320 -4.501 21.110 1.00 69.88 114 GLU A CA 1
ATOM 930 C C . GLU A 1 114 ? -0.390 -5.752 20.210 1.00 69.88 114 GLU A C 1
ATOM 932 O O . GLU A 1 114 ? 0.640 -6.297 19.804 1.00 69.88 114 GLU A O 1
ATOM 937 N N . HIS A 1 115 ? -1.591 -6.222 19.869 1.00 75.75 115 HIS A N 1
ATOM 938 C CA . HIS A 1 115 ? -1.802 -7.353 18.968 1.00 75.75 115 HIS A CA 1
ATOM 939 C C . HIS A 1 115 ? -2.301 -6.949 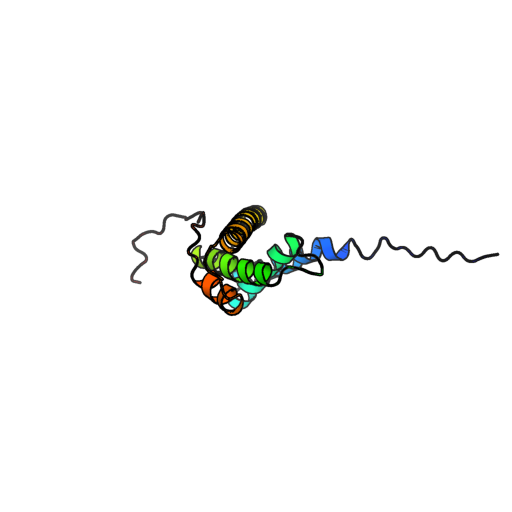17.578 1.00 75.75 115 HIS A C 1
ATOM 941 O O . HIS A 1 115 ? -2.319 -7.808 16.694 1.00 75.75 115 HIS A O 1
ATOM 947 N N . LEU A 1 116 ? -2.624 -5.671 17.341 1.00 75.81 116 LEU A N 1
ATOM 948 C CA . LEU A 1 116 ? -3.168 -5.191 16.063 1.00 75.81 116 LEU A CA 1
ATOM 949 C C . LEU A 1 116 ? -2.234 -5.485 14.894 1.00 75.81 116 LEU A C 1
ATOM 951 O O . LEU A 1 116 ? -2.633 -6.144 13.941 1.00 75.81 116 LEU A O 1
ATOM 955 N N . ALA A 1 117 ? -0.957 -5.112 15.002 1.00 72.44 117 ALA A N 1
ATOM 956 C CA . ALA A 1 117 ? 0.016 -5.347 13.935 1.00 72.44 117 ALA A CA 1
ATOM 957 C C . ALA A 1 117 ? 0.185 -6.840 13.591 1.00 72.44 117 ALA A C 1
ATOM 959 O O . ALA A 1 117 ? 0.417 -7.203 12.435 1.00 72.44 117 ALA A O 1
ATOM 960 N N . ARG A 1 118 ? 0.072 -7.726 14.592 1.00 77.25 118 ARG A N 1
ATOM 961 C CA . ARG A 1 118 ? 0.148 -9.178 14.385 1.00 77.25 118 ARG A CA 1
ATOM 962 C C . ARG A 1 118 ? -1.130 -9.710 13.747 1.00 77.25 118 ARG A C 1
ATOM 964 O O . ARG A 1 118 ? -1.044 -10.544 12.853 1.00 77.25 118 ARG A O 1
ATOM 971 N N . TRP A 1 119 ? -2.281 -9.224 14.195 1.00 81.25 119 TRP A N 1
ATOM 972 C CA . TRP A 1 119 ? -3.581 -9.607 13.668 1.00 81.25 119 TRP A CA 1
ATOM 973 C C . TRP A 1 119 ? -3.790 -9.125 12.229 1.00 81.25 119 TRP A C 1
ATOM 975 O O . TRP A 1 119 ? -4.229 -9.913 11.397 1.00 81.25 119 TRP A O 1
ATOM 985 N N . PHE A 1 120 ? -3.334 -7.921 11.875 1.00 80.38 120 PHE A N 1
ATOM 986 C CA . PHE A 1 120 ? -3.304 -7.460 10.483 1.00 80.38 120 PHE A CA 1
ATOM 987 C C . PHE A 1 120 ? -2.525 -8.404 9.565 1.00 80.38 120 PHE A C 1
ATOM 989 O O . PHE A 1 120 ? -2.897 -8.584 8.413 1.00 80.38 120 PHE A O 1
ATOM 996 N N . GLY A 1 121 ? -1.468 -9.045 10.073 1.00 72.75 121 GLY A N 1
ATOM 997 C CA . GLY A 1 121 ? -0.724 -10.066 9.332 1.00 72.75 121 GLY A CA 1
ATOM 998 C C . GLY A 1 121 ? -1.470 -11.392 9.144 1.00 72.75 121 GLY A C 1
ATOM 999 O O . GLY A 1 121 ? -1.015 -12.222 8.366 1.00 72.75 121 GLY A O 1
ATOM 1000 N N . THR A 1 122 ? -2.577 -11.607 9.859 1.00 81.06 122 THR A N 1
ATOM 1001 C CA . THR A 1 122 ? -3.443 -12.790 9.718 1.00 81.06 122 THR A CA 1
ATOM 1002 C C . THR A 1 122 ? -4.669 -12.543 8.845 1.00 81.06 122 THR A C 1
ATOM 1004 O O . THR A 1 122 ? -5.411 -13.482 8.583 1.00 81.06 122 THR A O 1
ATOM 1007 N N . LEU A 1 123 ? -4.891 -11.302 8.403 1.00 82.81 123 LEU A N 1
ATOM 1008 C CA . LEU A 1 123 ? -6.006 -10.972 7.524 1.00 82.81 123 LEU A CA 1
ATOM 1009 C C . LEU A 1 123 ? -5.739 -11.505 6.116 1.00 82.81 123 LEU A C 1
ATOM 1011 O O . LEU A 1 123 ? -4.712 -11.197 5.508 1.00 82.81 123 LEU A O 1
ATOM 1015 N N . GLU A 1 124 ? -6.690 -12.281 5.607 1.00 81.19 124 GLU A N 1
ATOM 1016 C CA . GLU A 1 124 ? -6.707 -12.771 4.232 1.00 81.19 124 GLU A CA 1
ATOM 1017 C C . GLU A 1 124 ? -7.645 -11.884 3.411 1.00 81.19 124 GLU A C 1
ATOM 1019 O O . GLU A 1 124 ? -8.856 -12.098 3.382 1.00 81.19 124 GLU A O 1
ATOM 1024 N N . LEU A 1 125 ? -7.085 -10.851 2.779 1.00 85.12 125 LEU A N 1
ATOM 1025 C CA . LEU A 1 125 ? -7.841 -9.992 1.872 1.00 85.12 125 LEU A CA 1
ATOM 1026 C C . LEU A 1 125 ? -7.986 -10.661 0.505 1.00 85.12 125 LEU A C 1
ATOM 1028 O O . LEU A 1 125 ? -7.013 -11.170 -0.060 1.00 85.12 125 LEU A O 1
ATOM 1032 N N . ASP A 1 126 ? -9.201 -10.631 -0.039 1.00 83.94 126 ASP A N 1
ATOM 1033 C CA . ASP A 1 126 ? -9.483 -11.154 -1.374 1.00 83.94 126 ASP A CA 1
ATOM 1034 C C . ASP A 1 126 ? -9.081 -10.121 -2.434 1.00 83.94 126 ASP A C 1
ATOM 1036 O O . ASP A 1 126 ? -9.853 -9.249 -2.838 1.00 83.94 126 ASP A O 1
ATOM 1040 N N . PHE A 1 127 ? -7.808 -10.162 -2.824 1.00 86.12 127 PHE A N 1
ATOM 1041 C CA . PHE A 1 127 ? -7.267 -9.234 -3.806 1.00 86.12 127 PHE A CA 1
ATOM 1042 C C . PHE A 1 127 ? -7.718 -9.578 -5.233 1.00 86.12 127 PHE A C 1
ATOM 1044 O O . PHE A 1 127 ? -7.682 -10.746 -5.631 1.00 86.12 127 PHE A O 1
ATOM 1051 N N . PRO A 1 128 ? -8.025 -8.566 -6.067 1.00 81.19 128 PRO A N 1
ATOM 1052 C CA . PRO A 1 128 ? -8.408 -8.763 -7.459 1.00 81.19 128 PRO A CA 1
ATOM 1053 C C . PRO A 1 128 ? -7.170 -9.022 -8.323 1.00 81.19 128 PRO A C 1
ATOM 1055 O O . PRO A 1 128 ? -6.780 -8.207 -9.160 1.00 81.19 128 PRO A O 1
ATOM 1058 N N . TRP A 1 129 ? -6.520 -10.166 -8.117 1.00 78.31 129 TRP A N 1
ATOM 1059 C CA . TRP A 1 129 ? -5.405 -10.595 -8.944 1.00 78.31 129 TRP A CA 1
ATOM 1060 C C . TRP A 1 129 ? -5.853 -10.674 -10.396 1.00 78.31 129 TRP A C 1
ATOM 1062 O O . TRP A 1 129 ? -6.583 -11.588 -10.782 1.00 78.31 129 TRP A O 1
ATOM 1072 N N . ILE A 1 130 ? -5.384 -9.745 -11.227 1.00 64.00 130 ILE A N 1
ATOM 1073 C CA . ILE A 1 130 ? -5.507 -9.875 -12.676 1.00 64.00 130 ILE A CA 1
ATOM 1074 C C . ILE A 1 130 ? -4.504 -10.953 -13.093 1.00 64.00 130 ILE A C 1
ATOM 1076 O O . ILE A 1 130 ? -3.375 -10.674 -13.495 1.00 64.00 130 ILE A O 1
ATOM 1080 N N . GLY A 1 131 ? -4.881 -12.210 -12.883 1.00 55.09 131 GLY A N 1
ATOM 1081 C CA . GLY A 1 131 ? -4.122 -13.346 -13.358 1.00 55.09 131 GLY A CA 1
ATOM 1082 C C . GLY A 1 131 ? -4.222 -13.410 -14.876 1.00 55.09 131 GLY A C 1
ATOM 1083 O O . GLY A 1 131 ? -5.311 -13.572 -15.420 1.00 55.09 131 GLY A O 1
ATOM 1084 N N . GLU A 1 132 ? -3.078 -13.397 -15.561 1.00 51.41 132 GLU A N 1
ATOM 1085 C CA . GLU A 1 132 ? -2.922 -14.427 -16.588 1.00 51.41 132 GLU A CA 1
ATOM 1086 C C . GLU A 1 132 ? -3.143 -15.747 -15.845 1.00 51.41 132 GLU A C 1
ATOM 1088 O O . GLU A 1 132 ? -2.499 -15.965 -14.812 1.00 51.41 132 GLU A O 1
ATOM 1093 N N . GLU A 1 133 ? -4.128 -16.539 -16.280 1.00 46.06 133 GLU A N 1
ATOM 1094 C CA . GLU A 1 133 ? -4.458 -17.836 -15.691 1.00 46.06 133 GLU A CA 1
ATOM 1095 C C . GLU A 1 133 ? -3.171 -18.526 -15.240 1.00 46.06 133 GLU A C 1
ATOM 1097 O O . GLU A 1 133 ? -2.242 -18.715 -16.031 1.00 46.06 133 GLU A O 1
ATOM 1102 N N . LYS A 1 134 ? -3.083 -18.856 -13.946 1.00 47.75 134 LYS A N 1
ATOM 1103 C CA . LYS A 1 134 ? -2.037 -19.752 -13.467 1.00 47.75 134 LYS A CA 1
ATOM 1104 C C . LYS A 1 134 ? -2.211 -21.040 -14.254 1.00 47.75 134 LYS A C 1
ATOM 1106 O O . LYS A 1 134 ? -3.089 -21.829 -13.925 1.00 47.75 134 LYS A O 1
ATOM 1111 N N . ASP A 1 135 ? -1.395 -21.222 -15.285 1.00 43.75 135 ASP A N 1
ATOM 1112 C CA . ASP A 1 135 ? -1.269 -22.491 -15.975 1.00 43.75 135 ASP A CA 1
ATOM 1113 C C . ASP A 1 135 ? -0.981 -23.546 -14.889 1.00 43.75 135 ASP A C 1
ATOM 1115 O O . ASP A 1 135 ? 0.065 -23.471 -14.223 1.00 43.75 135 ASP A O 1
ATOM 1119 N N . PRO A 1 136 ? -1.911 -24.483 -14.623 1.00 50.59 136 PRO A N 1
ATOM 1120 C CA . PRO A 1 136 ? -1.769 -25.451 -13.539 1.00 50.59 136 PRO A CA 1
ATOM 1121 C C . PRO A 1 136 ? -0.562 -26.385 -13.737 1.00 50.59 136 PRO A C 1
ATOM 1123 O O . PRO A 1 136 ? -0.229 -27.159 -12.842 1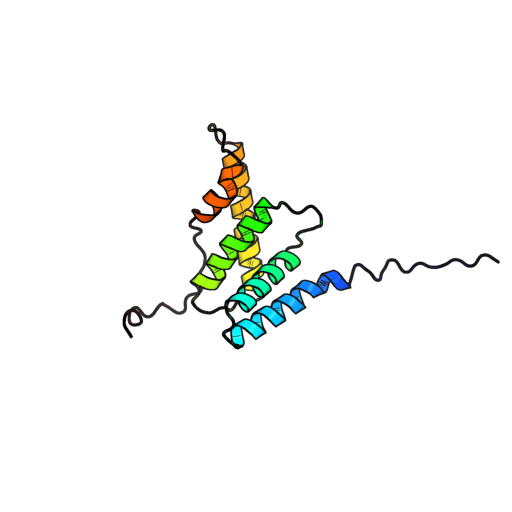.00 50.59 136 PRO A O 1
ATOM 1126 N N . HIS A 1 137 ? 0.137 -26.292 -14.873 1.00 49.56 137 HIS A N 1
ATOM 1127 C CA . HIS A 1 137 ? 1.320 -27.076 -15.207 1.00 49.56 137 HIS A CA 1
ATOM 1128 C C . HIS A 1 137 ? 2.662 -26.499 -14.724 1.00 49.56 137 HIS A C 1
ATOM 1130 O O . HIS A 1 137 ? 3.694 -27.117 -14.971 1.00 49.56 137 HIS A O 1
ATOM 1136 N N . ARG A 1 138 ? 2.694 -25.360 -14.014 1.00 43.31 138 ARG A N 1
ATOM 1137 C CA . ARG A 1 138 ? 3.949 -24.803 -13.456 1.00 43.31 138 ARG A CA 1
ATOM 1138 C C . ARG A 1 138 ? 4.265 -25.177 -12.005 1.00 43.31 138 ARG A C 1
ATOM 1140 O O . ARG A 1 138 ? 5.258 -24.700 -11.460 1.00 43.31 138 ARG A O 1
ATOM 1147 N N . ALA A 1 139 ? 3.485 -26.063 -11.390 1.00 43.38 139 ALA A N 1
ATOM 1148 C CA . ALA A 1 139 ? 3.957 -26.813 -10.232 1.00 43.38 139 ALA A CA 1
ATOM 1149 C C . ALA A 1 139 ? 4.768 -28.012 -10.753 1.00 43.38 139 ALA A C 1
ATOM 1151 O O . ALA A 1 139 ? 4.213 -28.852 -11.451 1.00 43.38 139 ALA A O 1
ATOM 1152 N N . PHE A 1 140 ? 6.055 -28.077 -10.406 1.00 43.59 140 PHE A N 1
ATOM 1153 C CA . PHE A 1 140 ? 7.066 -29.061 -10.837 1.00 43.59 140 PHE A CA 1
ATOM 1154 C C . PHE A 1 140 ? 7.768 -28.754 -12.171 1.00 43.59 140 PHE A C 1
ATOM 1156 O O . PHE A 1 140 ? 7.448 -29.305 -13.222 1.00 43.59 140 PHE A O 1
ATOM 1163 N N . GLY A 1 141 ? 8.806 -27.921 -12.074 1.00 35.44 141 GLY A N 1
ATOM 1164 C CA . GLY A 1 141 ? 9.921 -27.826 -13.016 1.00 35.44 141 GLY A CA 1
ATOM 1165 C C . GLY A 1 141 ? 11.186 -27.469 -12.257 1.00 35.44 141 GLY A C 1
ATOM 1166 O O . GLY A 1 141 ? 11.135 -26.440 -11.550 1.00 35.44 141 GLY A O 1
#

Foldseek 3Di:
DDDDDPPPPVPPPPPLQCPLVVLQVQLVVCLVVVVNVSNLVSPLVSLVSNVCQDDVRDPLLSLLSSLVVSCVCVVLVGNDADPVRSNVVNVVSVVVVVVVVVCQVVDPDPDDPVCSSVVSNVDDDPDPRPDPPPPPPPPDD

Sequence (141 aa):
MELRLEHDEETEWGASSQLWQHFYQLGCLFASAHEMGMGLTYLIDAFLIRGGTEEGADLEWIDFFRRQFAIYLMGKGRLNCSICEGDMIHDLLRDEYERIKVELEESELPFATEHLARWFGTLELDFPWIGEEKDPHRAFG

Radius of gyration: 19.67 Å; chains: 1; bounding box: 35×82×41 Å